Protein AF-A0A355F217-F1 (afdb_monomer_lite)

pLDDT: mean 91.03, std 10.63, range [57.09, 98.25]

Sequence (98 aa):
GGTLTITINATILASAAGTTVSNQGTISYDADANGSNEATAQTDDPGVAGTGNPTAIQVTGGATPVQEIPTLSSLGLAVLVLALAGLAVALLRRRRLV

Radius of gyration: 32.36 Å; chains: 1; bounding box: 69×38×80 Å

Structure (mmCIF, N/CA/C/O backbone):
data_AF-A0A355F217-F1
#
_entry.id   AF-A0A355F217-F1
#
loop_
_atom_site.group_PDB
_atom_site.id
_atom_site.type_symbol
_atom_site.label_atom_id
_atom_site.label_alt_id
_atom_site.label_comp_id
_atom_site.label_asym_id
_atom_site.label_entity_id
_atom_site.label_seq_id
_atom_site.pdbx_PDB_ins_code
_atom_site.Cartn_x
_atom_site.Cartn_y
_atom_site.Cartn_z
_atom_site.occupancy
_atom_site.B_iso_or_equiv
_atom_site.auth_seq_id
_atom_site.auth_comp_id
_atom_site.auth_asym_id
_atom_site.auth_atom_id
_atom_site.pdbx_PDB_model_num
ATOM 1 N N . GLY A 1 1 ? 3.753 -5.038 -30.263 1.00 74.75 1 GLY A N 1
ATOM 2 C CA . GLY A 1 1 ? 4.141 -5.070 -28.842 1.00 74.75 1 GLY A CA 1
ATOM 3 C C . GLY A 1 1 ? 3.312 -6.118 -28.137 1.00 74.75 1 GLY A C 1
ATOM 4 O O . GLY A 1 1 ? 2.147 -6.258 -28.486 1.00 74.75 1 GLY A O 1
ATOM 5 N N . GLY A 1 2 ? 3.916 -6.877 -27.224 1.00 87.12 2 GLY A N 1
ATOM 6 C CA . GLY A 1 2 ? 3.200 -7.789 -26.327 1.00 87.12 2 GLY A CA 1
ATOM 7 C C . GLY A 1 2 ? 2.967 -7.134 -24.967 1.00 87.12 2 GLY A C 1
ATOM 8 O O . GLY A 1 2 ? 3.672 -6.192 -24.611 1.00 87.12 2 GLY A O 1
ATOM 9 N N . THR A 1 3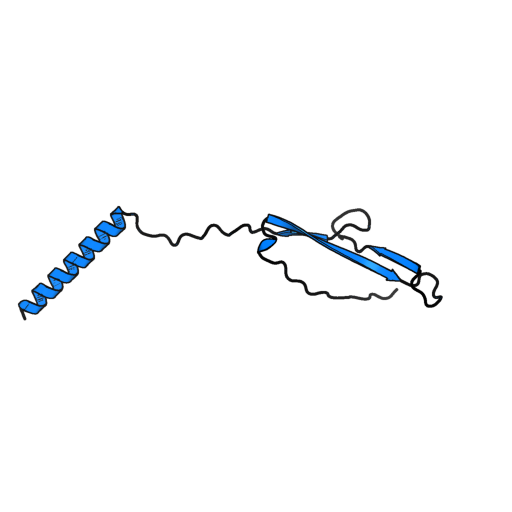 ? 1.987 -7.627 -24.215 1.00 90.75 3 THR A N 1
ATOM 10 C CA . THR A 1 3 ? 1.730 -7.187 -22.840 1.00 90.75 3 THR A CA 1
ATOM 11 C C . THR A 1 3 ? 2.257 -8.238 -21.874 1.00 90.75 3 THR A C 1
ATOM 13 O O . THR A 1 3 ? 1.927 -9.416 -22.002 1.00 90.75 3 THR A O 1
ATOM 16 N N . LEU A 1 4 ? 3.060 -7.805 -20.904 1.00 90.25 4 LEU A N 1
ATOM 17 C CA . LEU A 1 4 ? 3.431 -8.596 -19.735 1.00 90.25 4 LEU A CA 1
ATOM 18 C C . LEU A 1 4 ? 2.648 -8.065 -18.534 1.00 90.25 4 LEU A C 1
ATOM 20 O O . LEU A 1 4 ? 2.615 -6.858 -18.301 1.00 90.25 4 LEU A O 1
ATOM 24 N N . THR A 1 5 ? 2.043 -8.961 -17.760 1.00 93.75 5 THR A N 1
ATOM 25 C CA . THR A 1 5 ? 1.361 -8.606 -16.513 1.00 93.75 5 THR A CA 1
ATOM 26 C C . THR A 1 5 ? 2.059 -9.291 -15.350 1.00 93.75 5 THR A C 1
ATOM 28 O O . THR A 1 5 ? 2.195 -10.512 -15.336 1.00 93.75 5 THR A O 1
ATOM 31 N N . ILE A 1 6 ? 2.491 -8.495 -14.373 1.00 92.94 6 ILE A N 1
ATOM 32 C CA . ILE A 1 6 ? 3.068 -8.965 -13.113 1.00 92.94 6 ILE A CA 1
ATOM 33 C C . ILE A 1 6 ? 2.073 -8.620 -12.007 1.00 92.94 6 ILE A C 1
ATOM 35 O O . ILE A 1 6 ? 1.681 -7.463 -11.865 1.00 92.94 6 ILE A O 1
ATOM 39 N N . THR A 1 7 ? 1.662 -9.616 -11.225 1.00 95.19 7 THR A N 1
ATOM 40 C CA . THR A 1 7 ? 0.766 -9.422 -10.079 1.00 95.19 7 THR A CA 1
ATOM 41 C C . THR A 1 7 ? 1.562 -9.528 -8.788 1.00 95.19 7 THR A C 1
ATOM 43 O O . THR A 1 7 ? 2.222 -10.535 -8.543 1.00 95.19 7 THR A O 1
ATOM 46 N N . ILE A 1 8 ? 1.487 -8.486 -7.960 1.00 92.81 8 ILE A N 1
ATOM 47 C CA . ILE A 1 8 ? 2.095 -8.446 -6.629 1.00 92.81 8 ILE A CA 1
ATOM 48 C C . ILE A 1 8 ? 0.967 -8.319 -5.609 1.00 92.81 8 ILE A C 1
ATOM 50 O O . ILE A 1 8 ? 0.196 -7.361 -5.639 1.00 92.81 8 ILE A O 1
ATOM 54 N N . ASN A 1 9 ? 0.872 -9.283 -4.697 1.00 95.56 9 ASN A N 1
ATOM 55 C CA . ASN A 1 9 ? -0.102 -9.265 -3.612 1.00 95.56 9 ASN A CA 1
ATOM 56 C C . ASN A 1 9 ? 0.538 -8.655 -2.360 1.00 95.56 9 ASN A C 1
ATOM 58 O O . ASN A 1 9 ? 1.470 -9.225 -1.797 1.00 95.56 9 ASN A O 1
ATOM 62 N N . ALA A 1 10 ? 0.012 -7.517 -1.910 1.00 92.38 10 ALA A N 1
ATOM 63 C CA . ALA A 1 10 ? 0.427 -6.849 -0.680 1.00 92.38 10 ALA A CA 1
ATOM 64 C C . ALA A 1 10 ? -0.780 -6.615 0.239 1.00 92.38 10 ALA A C 1
ATOM 66 O O . ALA A 1 10 ? -1.907 -6.463 -0.227 1.00 92.38 10 ALA A O 1
ATOM 67 N N . THR A 1 11 ? -0.541 -6.590 1.552 1.00 94.19 11 THR A N 1
ATOM 68 C CA . THR A 1 11 ? -1.568 -6.290 2.562 1.00 94.19 11 THR A CA 1
ATOM 69 C C . THR A 1 11 ? -1.252 -4.955 3.221 1.00 94.19 11 THR A C 1
ATOM 71 O O . THR A 1 11 ? -0.162 -4.778 3.762 1.00 94.19 11 THR A O 1
ATOM 74 N N . ILE A 1 12 ? -2.210 -4.027 3.208 1.00 92.75 12 ILE A N 1
ATOM 75 C CA . ILE A 1 12 ? -2.121 -2.791 3.988 1.00 92.75 12 ILE A CA 1
ATOM 76 C C . ILE A 1 12 ? -2.478 -3.121 5.438 1.00 92.75 12 ILE A C 1
ATOM 78 O O . ILE A 1 12 ? -3.561 -3.631 5.722 1.00 92.75 12 ILE A O 1
ATOM 82 N N . LEU A 1 13 ? -1.555 -2.846 6.359 1.00 91.56 13 LEU A N 1
ATOM 83 C CA . LEU A 1 13 ? -1.764 -3.082 7.785 1.00 91.56 13 LEU A CA 1
ATOM 84 C C . LEU A 1 13 ? -2.659 -2.001 8.398 1.00 91.56 13 LEU A C 1
ATOM 86 O O . LEU A 1 13 ? -2.625 -0.843 7.986 1.00 91.56 13 LEU A O 1
ATOM 90 N N . ALA A 1 14 ? -3.384 -2.356 9.461 1.00 89.75 14 ALA A N 1
ATOM 91 C CA . ALA A 1 14 ? -4.224 -1.415 10.207 1.00 89.75 14 ALA A CA 1
ATOM 92 C C . ALA A 1 14 ? -3.441 -0.222 10.789 1.00 89.75 14 ALA A C 1
ATOM 94 O O . ALA A 1 14 ? -4.022 0.821 11.053 1.00 89.75 14 ALA A O 1
ATOM 95 N N . SER A 1 15 ? -2.121 -0.336 10.962 1.00 89.75 15 SER A N 1
ATOM 96 C CA . SER A 1 15 ? -1.264 0.774 11.397 1.00 89.75 15 SER A CA 1
ATOM 97 C C . SER A 1 15 ? -1.120 1.895 10.361 1.00 89.75 15 SER A C 1
ATOM 99 O O . SER A 1 15 ? -0.742 3.000 10.734 1.00 89.75 15 SER A O 1
ATOM 101 N N . ALA A 1 16 ? -1.429 1.645 9.084 1.00 93.00 16 ALA A N 1
ATOM 102 C CA . ALA A 1 16 ? -1.462 2.672 8.037 1.00 93.00 16 ALA A CA 1
ATOM 103 C C . ALA A 1 16 ? -2.768 3.490 8.044 1.00 93.00 16 ALA A C 1
ATOM 105 O O . ALA A 1 16 ? -2.973 4.366 7.212 1.00 93.00 16 ALA A O 1
ATOM 106 N N . ALA A 1 17 ? -3.671 3.201 8.976 1.00 92.38 17 ALA A N 1
ATOM 107 C CA . ALA A 1 17 ? -4.884 3.954 9.215 1.00 92.38 17 ALA A CA 1
ATOM 108 C C . ALA A 1 17 ? -4.666 5.476 9.260 1.00 92.38 17 ALA A C 1
ATOM 110 O O . ALA A 1 17 ? -3.884 5.981 10.064 1.00 92.38 17 ALA A O 1
ATOM 111 N N . GLY A 1 18 ? -5.410 6.217 8.435 1.00 90.06 18 GLY A N 1
ATOM 112 C CA . GLY A 1 18 ? -5.327 7.677 8.384 1.00 90.06 18 GLY A CA 1
ATOM 113 C C . GLY A 1 18 ? -4.087 8.211 7.663 1.00 90.06 18 GLY A C 1
ATOM 114 O O . GLY A 1 18 ? -3.898 9.425 7.627 1.00 90.06 18 GLY A O 1
ATOM 115 N N . THR A 1 19 ? -3.263 7.341 7.074 1.00 93.31 19 THR A N 1
ATOM 116 C CA . THR A 1 19 ? -2.130 7.727 6.230 1.00 93.31 19 THR A CA 1
ATOM 117 C C . THR A 1 19 ? -2.383 7.362 4.766 1.00 93.31 19 THR A C 1
ATOM 119 O O . THR A 1 19 ? -3.363 6.698 4.411 1.00 93.31 19 THR A O 1
ATOM 122 N N . THR A 1 20 ? -1.496 7.835 3.893 1.00 95.12 20 THR A N 1
ATOM 123 C CA . THR A 1 20 ? -1.469 7.449 2.482 1.00 95.12 20 THR A CA 1
ATOM 124 C C . THR A 1 20 ? -0.393 6.394 2.277 1.00 95.12 20 THR A C 1
ATOM 126 O O . THR A 1 20 ? 0.755 6.588 2.676 1.00 95.12 20 THR A O 1
ATOM 129 N N . VAL A 1 21 ? -0.761 5.295 1.624 1.00 96.06 21 VAL A N 1
ATOM 130 C CA . VAL A 1 21 ? 0.167 4.250 1.185 1.00 96.06 21 VAL A CA 1
ATOM 131 C C . VAL A 1 21 ? 0.378 4.396 -0.315 1.00 96.06 21 VAL A C 1
ATOM 133 O O . VAL A 1 21 ? -0.585 4.368 -1.074 1.00 96.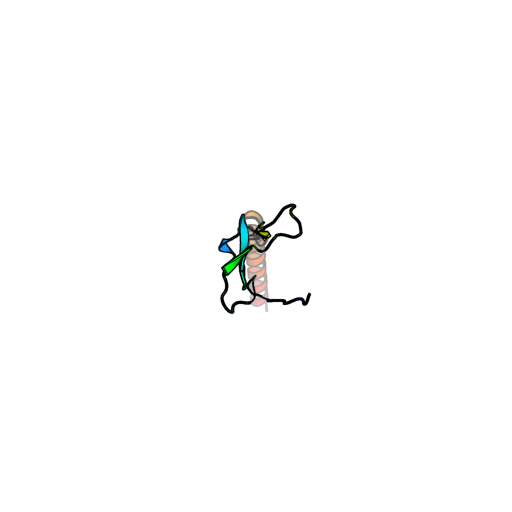06 21 VAL A O 1
ATOM 136 N N . SER A 1 22 ? 1.630 4.530 -0.742 1.00 96.75 22 SER A N 1
ATOM 137 C CA . SER A 1 22 ? 1.991 4.707 -2.152 1.00 96.75 22 SER A CA 1
ATOM 138 C C . SER A 1 22 ? 2.728 3.484 -2.690 1.00 96.75 22 SER A C 1
ATOM 140 O O . SER A 1 22 ? 3.608 2.950 -2.016 1.00 96.75 22 SER A O 1
ATOM 142 N N . ASN A 1 23 ? 2.402 3.065 -3.914 1.00 95.69 23 ASN A N 1
ATOM 143 C CA . ASN A 1 23 ? 3.078 1.979 -4.621 1.00 95.69 23 ASN A CA 1
ATOM 144 C C . ASN A 1 23 ? 3.791 2.513 -5.875 1.00 95.69 23 ASN A C 1
ATOM 146 O O . ASN A 1 23 ? 3.137 2.967 -6.812 1.00 95.69 23 ASN A O 1
ATOM 150 N N . GLN A 1 24 ? 5.125 2.435 -5.888 1.00 97.44 24 GLN A N 1
ATOM 151 C CA . GLN A 1 24 ? 5.985 2.832 -7.006 1.00 97.44 24 GLN A CA 1
ATOM 152 C C . GLN A 1 24 ? 6.912 1.675 -7.381 1.00 97.44 24 GLN A C 1
ATOM 154 O O . GLN A 1 24 ? 7.667 1.190 -6.540 1.00 97.44 24 GLN A O 1
ATOM 159 N N . GLY A 1 25 ? 6.880 1.248 -8.641 1.00 96.06 25 GLY A N 1
ATOM 160 C CA . GLY A 1 25 ? 7.799 0.260 -9.198 1.00 96.06 25 GLY A CA 1
ATOM 161 C C . GLY A 1 25 ? 8.832 0.897 -10.124 1.00 96.06 25 GLY A C 1
ATOM 162 O O . GLY A 1 25 ? 8.539 1.878 -10.807 1.00 96.06 25 GLY A O 1
ATOM 163 N N . THR A 1 26 ? 10.023 0.297 -10.176 1.00 96.94 26 THR A N 1
ATOM 164 C CA . THR A 1 26 ? 11.067 0.579 -11.174 1.00 96.94 26 THR A CA 1
ATOM 165 C C . THR A 1 26 ? 11.184 -0.623 -12.104 1.00 96.94 26 THR A C 1
ATOM 167 O O . THR A 1 26 ? 11.298 -1.758 -11.648 1.00 96.94 26 THR A O 1
ATOM 170 N N . ILE A 1 27 ? 11.165 -0.367 -13.405 1.00 95.94 27 ILE A N 1
ATOM 171 C CA . ILE A 1 27 ? 11.399 -1.345 -14.463 1.00 95.94 27 ILE A CA 1
ATOM 172 C C . ILE A 1 27 ? 12.827 -1.131 -14.955 1.00 95.94 27 ILE A C 1
ATOM 174 O O . ILE A 1 27 ? 13.183 0.002 -15.266 1.00 95.94 27 ILE A O 1
ATOM 178 N N . SER A 1 28 ? 13.614 -2.198 -15.059 1.00 97.06 28 SER A N 1
ATOM 179 C CA . SER A 1 28 ? 14.912 -2.201 -15.740 1.00 97.06 28 SER A CA 1
ATOM 180 C C . SER A 1 28 ? 14.806 -3.078 -16.980 1.00 97.06 28 SER A C 1
ATOM 182 O O . SER A 1 28 ? 14.285 -4.190 -16.887 1.00 97.06 28 SER A O 1
ATOM 184 N N . TYR A 1 29 ? 15.254 -2.579 -18.129 1.00 95.56 29 TYR A N 1
ATOM 185 C CA . TYR A 1 29 ? 15.121 -3.283 -19.401 1.00 95.56 29 TYR A CA 1
ATOM 186 C C . TYR A 1 29 ? 16.288 -2.996 -20.345 1.00 95.56 29 TYR A C 1
ATOM 188 O O . TYR A 1 29 ? 16.926 -1.945 -20.278 1.00 95.56 29 TYR A O 1
ATOM 196 N N . ASP A 1 30 ? 16.527 -3.955 -21.229 1.00 97.31 30 ASP A N 1
ATOM 197 C CA . ASP A 1 30 ? 17.453 -3.870 -22.349 1.00 97.31 30 ASP A CA 1
ATOM 198 C C . ASP A 1 30 ? 16.792 -3.097 -23.500 1.00 97.31 30 ASP A C 1
ATOM 200 O O . ASP A 1 30 ? 15.845 -3.576 -24.132 1.00 97.31 30 ASP A O 1
ATOM 204 N N . ALA A 1 31 ? 17.221 -1.853 -23.712 1.00 96.50 31 ALA A N 1
ATOM 205 C CA . ALA A 1 31 ? 16.622 -0.973 -24.713 1.00 96.50 31 ALA A CA 1
ATOM 206 C C . ALA A 1 31 ? 17.208 -1.170 -26.118 1.00 96.50 31 ALA A C 1
ATOM 208 O O . ALA A 1 31 ? 16.541 -0.824 -27.096 1.00 96.50 31 ALA A O 1
ATOM 209 N N . ASP A 1 32 ? 18.432 -1.694 -26.223 1.00 96.88 32 ASP A N 1
ATOM 210 C CA . ASP A 1 32 ? 19.154 -1.862 -27.489 1.00 96.88 32 ASP A CA 1
ATOM 211 C C . ASP A 1 32 ? 19.358 -3.337 -27.892 1.00 96.88 32 ASP A C 1
ATOM 213 O O . ASP A 1 32 ? 19.897 -3.615 -28.964 1.00 96.88 32 ASP A O 1
ATOM 217 N N . ALA A 1 33 ? 18.827 -4.263 -27.091 1.00 95.75 33 ALA A N 1
ATOM 218 C CA . ALA A 1 33 ? 18.873 -5.709 -27.267 1.00 95.75 33 ALA A CA 1
ATOM 219 C C . ALA A 1 33 ? 20.295 -6.305 -27.198 1.00 95.75 33 ALA A C 1
ATOM 221 O O . ALA A 1 33 ? 20.581 -7.299 -27.877 1.00 95.75 33 ALA A O 1
ATOM 22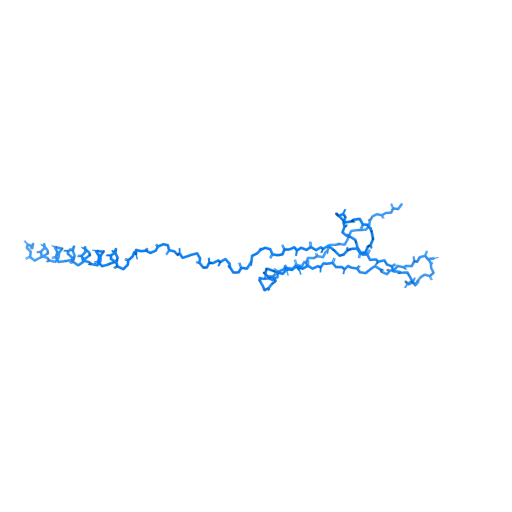2 N N . ASN A 1 34 ? 21.196 -5.715 -26.403 1.00 97.31 34 ASN A N 1
ATOM 223 C CA . ASN A 1 34 ? 22.578 -6.184 -26.250 1.00 97.31 34 ASN A CA 1
ATOM 224 C C . ASN A 1 34 ? 22.765 -7.292 -25.184 1.00 97.31 34 ASN A C 1
ATOM 226 O O . ASN A 1 34 ? 23.857 -7.855 -25.064 1.00 97.31 34 ASN A O 1
ATOM 230 N N . GLY A 1 35 ? 21.710 -7.636 -24.441 1.00 96.94 35 GLY A N 1
ATOM 231 C CA . GLY A 1 35 ? 21.711 -8.634 -23.373 1.00 96.94 35 GLY A CA 1
ATOM 232 C C . GLY A 1 35 ? 21.939 -8.077 -21.965 1.00 96.94 35 GLY A C 1
ATOM 233 O O . GLY A 1 35 ? 22.063 -8.866 -21.024 1.00 96.94 35 GLY A O 1
ATOM 234 N N . SER A 1 36 ? 21.988 -6.758 -21.797 1.00 97.75 36 SER A N 1
ATOM 235 C CA . SER A 1 36 ? 22.142 -6.083 -20.513 1.00 97.75 36 SER A CA 1
ATOM 236 C C . SER A 1 36 ? 21.016 -5.056 -20.301 1.00 97.75 36 SER A C 1
ATOM 238 O O . SER A 1 36 ? 20.360 -4.612 -21.234 1.00 97.75 36 SER A O 1
ATOM 240 N N . ASN A 1 37 ? 20.688 -4.757 -19.041 1.00 97.25 37 ASN A N 1
ATOM 241 C CA . ASN A 1 37 ? 19.582 -3.855 -18.707 1.00 97.25 37 ASN A CA 1
ATOM 242 C C . ASN A 1 37 ? 20.102 -2.431 -18.446 1.00 97.25 37 ASN A C 1
ATOM 244 O O . ASN A 1 37 ? 20.386 -2.080 -17.298 1.00 97.25 37 ASN A O 1
ATOM 248 N N . GLU A 1 38 ? 20.184 -1.604 -19.490 1.00 97.88 38 GLU A N 1
ATOM 249 C CA . GLU A 1 38 ? 20.748 -0.240 -19.404 1.00 97.88 38 GLU A CA 1
ATOM 250 C C . GLU A 1 38 ? 19.697 0.847 -19.188 1.00 97.88 38 GLU A C 1
ATOM 252 O O . GLU A 1 38 ? 20.033 1.971 -18.809 1.00 97.88 38 GLU A O 1
ATOM 257 N N . ALA A 1 39 ? 18.427 0.550 -19.452 1.00 97.94 39 ALA A N 1
ATOM 258 C CA . ALA A 1 39 ? 17.355 1.525 -19.369 1.00 97.94 39 ALA A CA 1
ATOM 259 C C . ALA A 1 39 ? 16.460 1.270 -18.160 1.00 97.94 39 ALA A C 1
ATOM 261 O O . ALA A 1 39 ? 16.318 0.146 -17.669 1.00 97.94 39 ALA A O 1
ATOM 262 N N . THR A 1 40 ? 15.824 2.343 -17.687 1.00 97.50 40 THR A N 1
ATOM 263 C CA . THR A 1 40 ? 14.838 2.262 -16.613 1.00 97.50 40 THR A CA 1
ATOM 264 C C . THR A 1 40 ? 13.570 3.036 -16.938 1.00 97.50 40 THR A C 1
ATOM 266 O O . THR A 1 40 ? 13.574 3.971 -17.738 1.00 97.50 40 THR A O 1
ATOM 269 N N . ALA A 1 41 ? 12.468 2.623 -16.321 1.00 96.31 41 ALA A N 1
ATOM 270 C CA . ALA A 1 41 ? 11.202 3.341 -16.319 1.00 96.31 41 ALA A CA 1
ATOM 271 C C . ALA A 1 41 ? 10.535 3.212 -14.945 1.00 96.31 41 ALA A C 1
ATOM 273 O O . ALA A 1 41 ? 10.820 2.283 -14.191 1.00 96.31 41 ALA A O 1
ATOM 274 N N . GLN A 1 42 ? 9.640 4.138 -14.617 1.00 97.44 42 GLN A N 1
ATOM 275 C CA . GLN A 1 42 ? 8.818 4.073 -13.411 1.00 97.44 42 GLN A CA 1
ATOM 276 C C . GLN A 1 42 ? 7.398 3.642 -13.781 1.00 97.44 42 GLN A C 1
ATOM 278 O O . GLN A 1 42 ? 6.897 4.014 -14.843 1.00 97.44 42 GLN A O 1
ATOM 283 N N . THR A 1 43 ? 6.742 2.872 -12.911 1.00 96.06 43 THR A N 1
ATOM 284 C CA . THR A 1 43 ? 5.288 2.671 -13.012 1.00 96.06 43 THR A CA 1
ATOM 285 C C . THR A 1 43 ? 4.562 3.999 -12.827 1.00 96.06 43 THR A C 1
ATOM 287 O O . THR A 1 43 ? 5.110 4.919 -12.222 1.00 96.06 43 THR A O 1
ATOM 290 N N . ASP A 1 44 ? 3.335 4.088 -13.321 1.00 97.56 44 ASP A N 1
ATOM 291 C CA . ASP A 1 44 ? 2.565 5.326 -13.317 1.00 97.56 44 ASP A CA 1
ATOM 292 C C . ASP A 1 44 ? 1.137 5.088 -12.817 1.00 97.56 44 ASP A C 1
ATOM 294 O O . ASP A 1 44 ? 0.576 4.006 -13.015 1.00 97.56 44 ASP A O 1
ATOM 298 N N . ASP A 1 45 ? 0.562 6.097 -12.169 1.00 97.25 45 ASP A N 1
ATOM 299 C CA . ASP A 1 45 ? -0.845 6.124 -11.794 1.00 97.25 45 ASP A CA 1
ATOM 300 C C . ASP A 1 45 ? -1.685 6.533 -13.015 1.00 97.25 45 ASP A C 1
ATOM 302 O O . ASP A 1 45 ? -1.603 7.684 -13.448 1.00 97.25 45 ASP A O 1
ATOM 306 N N . PRO A 1 46 ? -2.538 5.644 -13.560 1.00 95.62 46 PRO A N 1
ATOM 307 C CA . PRO A 1 46 ? -3.328 5.948 -14.752 1.00 95.62 46 PRO A CA 1
ATOM 308 C C . PRO A 1 46 ? -4.356 7.073 -14.543 1.00 95.62 46 PRO A C 1
ATOM 310 O O . PRO A 1 46 ? -4.925 7.563 -15.518 1.00 95.62 46 PRO A O 1
ATOM 313 N N . GLY A 1 47 ? -4.639 7.461 -13.294 1.00 96.06 47 GLY A N 1
ATOM 314 C CA . GLY A 1 47 ? -5.525 8.575 -12.959 1.00 96.06 47 GLY A CA 1
ATOM 315 C C . GLY A 1 47 ? -4.838 9.943 -12.921 1.00 96.06 47 GLY A C 1
ATOM 316 O O . GLY A 1 47 ? -5.531 10.954 -12.786 1.00 96.06 47 GLY A O 1
ATOM 317 N N . VAL A 1 48 ? -3.507 10.003 -13.029 1.00 96.25 48 VAL A N 1
ATOM 318 C CA . VAL A 1 48 ? -2.720 11.235 -12.885 1.00 96.25 48 VAL A CA 1
ATOM 319 C C . VAL A 1 48 ? -1.991 11.541 -14.189 1.00 96.25 48 VAL A C 1
ATOM 321 O O . VAL A 1 48 ? -1.361 10.682 -14.791 1.00 96.25 48 VAL A O 1
ATOM 324 N N . ALA A 1 49 ? -2.066 12.790 -14.650 1.00 95.25 49 ALA A N 1
ATOM 325 C CA . ALA A 1 49 ? -1.336 13.202 -15.842 1.00 95.25 49 ALA A CA 1
ATOM 326 C C . ALA A 1 49 ? 0.179 13.230 -15.581 1.00 95.25 49 ALA A C 1
ATOM 328 O O . ALA A 1 49 ? 0.633 13.740 -14.558 1.00 95.25 49 ALA A O 1
ATOM 329 N N . GLY A 1 50 ? 0.964 12.754 -16.545 1.00 94.19 50 GLY A N 1
ATOM 330 C CA . GLY A 1 50 ? 2.422 12.716 -16.463 1.00 94.19 50 GLY A CA 1
ATOM 331 C C . GLY A 1 50 ? 2.949 11.295 -16.610 1.00 94.19 50 GLY A C 1
ATOM 332 O O . GLY A 1 50 ? 2.311 10.468 -17.248 1.00 94.19 50 GLY A O 1
ATOM 333 N N . THR A 1 51 ? 4.139 11.049 -16.069 1.00 95.00 51 THR A N 1
ATOM 334 C CA . THR A 1 51 ? 4.769 9.724 -16.037 1.00 95.00 51 THR A CA 1
ATOM 335 C C . THR A 1 51 ? 5.513 9.552 -14.723 1.00 95.00 51 THR A C 1
ATOM 337 O O . THR A 1 51 ? 6.159 10.499 -14.269 1.00 95.00 51 THR A O 1
ATOM 340 N N . GLY A 1 52 ? 5.527 8.338 -14.175 1.00 96.44 52 GLY A N 1
ATOM 341 C CA . GLY A 1 52 ? 6.263 8.038 -12.946 1.00 96.44 52 GLY A CA 1
ATOM 342 C C . GLY A 1 52 ? 5.557 8.526 -11.683 1.00 96.44 52 GLY A C 1
ATOM 343 O O . GLY A 1 52 ? 6.220 8.833 -10.694 1.00 96.44 52 GLY A O 1
ATOM 344 N N . ASN A 1 53 ? 4.230 8.639 -11.728 1.00 97.88 53 ASN A N 1
ATOM 345 C CA . ASN A 1 53 ? 3.417 8.935 -10.564 1.00 97.88 53 ASN A CA 1
ATOM 346 C C . ASN A 1 53 ? 3.181 7.648 -9.755 1.00 97.88 53 ASN A C 1
ATOM 348 O O . ASN A 1 53 ? 2.710 6.653 -10.310 1.00 97.88 53 ASN A O 1
ATOM 352 N N . PRO A 1 54 ? 3.433 7.643 -8.439 1.00 97.44 54 PRO A N 1
ATOM 353 C CA . PRO A 1 54 ? 3.097 6.497 -7.610 1.00 97.44 54 PRO A CA 1
ATOM 354 C C . PRO A 1 54 ? 1.581 6.378 -7.461 1.00 97.44 54 PRO A C 1
ATOM 356 O O . PRO A 1 54 ? 0.907 7.368 -7.180 1.00 97.44 54 PRO A O 1
ATOM 359 N N . THR A 1 55 ? 1.046 5.160 -7.546 1.00 97.12 55 THR A N 1
ATOM 360 C CA . THR A 1 55 ? -0.370 4.931 -7.235 1.00 97.12 55 THR A CA 1
ATOM 361 C C . THR A 1 55 ? -0.571 5.075 -5.730 1.00 97.12 55 THR A C 1
ATOM 363 O O . THR A 1 55 ? -0.054 4.273 -4.946 1.00 97.12 55 THR A O 1
ATOM 366 N N . ALA A 1 56 ? -1.295 6.115 -5.324 1.00 95.94 56 ALA A N 1
ATOM 367 C CA . ALA A 1 56 ? -1.520 6.453 -3.925 1.00 95.94 56 ALA A CA 1
ATOM 368 C C . ALA A 1 56 ? -2.889 5.954 -3.444 1.00 95.94 56 ALA A C 1
ATOM 370 O O . ALA A 1 56 ? -3.920 6.198 -4.065 1.00 95.94 56 ALA A O 1
ATOM 371 N N . ILE A 1 57 ? -2.906 5.282 -2.296 1.00 94.19 57 ILE A N 1
ATOM 372 C CA . ILE A 1 57 ? -4.107 4.755 -1.651 1.00 94.19 57 ILE A CA 1
ATOM 373 C C . ILE A 1 57 ? -4.264 5.464 -0.311 1.00 94.19 57 ILE A C 1
ATOM 375 O O . ILE A 1 57 ? -3.451 5.287 0.599 1.00 94.19 57 I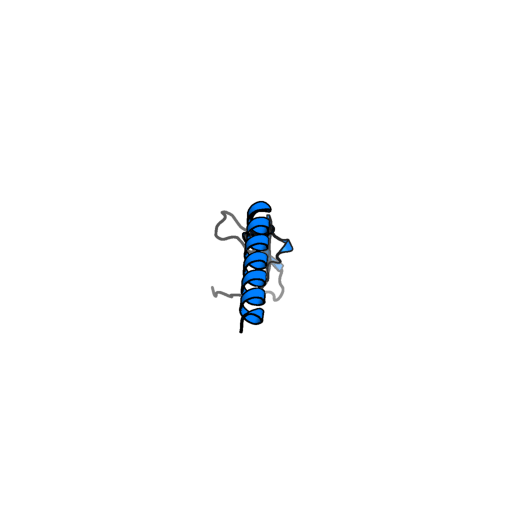LE A O 1
ATOM 379 N N . GLN A 1 58 ? -5.325 6.258 -0.168 1.00 94.12 58 GLN A N 1
ATOM 380 C CA . GLN A 1 58 ? -5.670 6.851 1.119 1.00 94.12 58 GLN A CA 1
ATOM 381 C C . GLN A 1 58 ? -6.366 5.808 1.997 1.00 94.12 58 GLN A C 1
ATOM 383 O O . GLN A 1 58 ? -7.484 5.370 1.713 1.00 94.12 58 GLN A O 1
ATOM 388 N N . VAL A 1 59 ? -5.706 5.407 3.083 1.00 92.75 59 VAL A N 1
ATOM 389 C CA . VAL A 1 59 ? -6.217 4.374 3.984 1.00 92.75 59 VAL A CA 1
ATOM 390 C C . VAL A 1 59 ? -7.218 5.007 4.940 1.00 92.75 59 VAL A C 1
ATOM 392 O O . VAL A 1 59 ? -6.876 5.579 5.977 1.00 92.75 59 VAL A O 1
ATOM 395 N N . THR A 1 60 ? -8.490 4.909 4.572 1.00 84.50 60 THR A N 1
ATOM 396 C CA . THR A 1 60 ? -9.588 5.373 5.419 1.00 84.50 60 THR A CA 1
ATOM 397 C C . THR A 1 60 ? -9.824 4.350 6.525 1.00 84.50 60 THR A C 1
ATOM 399 O O . THR A 1 60 ? -10.118 3.192 6.243 1.00 84.50 60 THR A O 1
ATOM 402 N N . GLY A 1 61 ? -9.692 4.775 7.783 1.00 67.31 61 GLY A N 1
ATOM 403 C CA . GLY A 1 61 ? -9.936 3.912 8.940 1.00 67.31 61 GLY A CA 1
ATOM 404 C C . GLY A 1 61 ? -8.900 4.061 10.045 1.00 67.31 61 GLY A C 1
ATOM 405 O O . GLY A 1 61 ? -8.226 3.096 10.364 1.00 67.31 61 GLY A O 1
ATOM 406 N N . GLY A 1 62 ? -8.800 5.248 10.651 1.00 60.09 62 GLY A N 1
ATOM 407 C CA . GLY A 1 62 ? -8.365 5.384 12.050 1.00 60.09 62 GLY A CA 1
ATOM 408 C C . GLY A 1 62 ? -9.332 4.627 12.945 1.00 60.09 62 GLY A C 1
ATOM 409 O O . GLY A 1 62 ? -10.511 4.601 12.596 1.00 60.09 62 GLY A O 1
ATOM 410 N N . ALA A 1 63 ? -8.817 3.997 14.015 1.00 57.09 63 ALA A N 1
ATOM 411 C CA . ALA A 1 63 ? -9.554 3.213 15.011 1.00 57.09 63 ALA A CA 1
ATOM 412 C C . ALA A 1 63 ? -11.055 3.461 14.894 1.00 57.09 63 ALA A C 1
ATOM 414 O O . ALA A 1 63 ? -11.509 4.547 15.260 1.00 57.09 63 ALA A O 1
ATOM 415 N N . THR A 1 64 ? -11.805 2.504 14.325 1.00 58.09 64 THR A N 1
ATOM 416 C CA . THR A 1 64 ? -13.266 2.546 14.436 1.00 58.09 64 THR A CA 1
ATOM 417 C C . THR A 1 64 ? -13.526 2.893 15.894 1.00 58.09 64 THR A C 1
ATOM 419 O O . THR A 1 64 ? -12.999 2.148 16.736 1.00 58.09 64 THR A O 1
ATOM 422 N N . PRO A 1 65 ? -14.175 4.033 16.220 1.00 59.31 65 PRO A N 1
ATOM 423 C CA . PRO A 1 65 ? -14.440 4.346 17.615 1.00 59.31 65 PRO A CA 1
ATOM 424 C C . PRO A 1 65 ? -15.055 3.077 18.168 1.00 59.31 65 PRO A C 1
ATOM 426 O O . PRO A 1 65 ? -15.933 2.528 17.495 1.00 59.31 65 PRO A O 1
ATOM 429 N N . VAL A 1 66 ? -14.479 2.536 19.254 1.00 61.97 66 VAL A N 1
ATOM 430 C CA . VAL A 1 66 ? -14.964 1.295 19.865 1.00 61.97 66 VAL A CA 1
ATOM 431 C C . VAL A 1 66 ? -16.467 1.446 19.875 1.00 61.97 66 VAL A C 1
ATOM 433 O O . VAL A 1 66 ? -16.963 2.385 20.495 1.00 61.97 66 VAL A O 1
ATOM 436 N N . GLN A 1 67 ? -17.157 0.660 19.046 1.00 62.53 67 GLN A N 1
ATOM 437 C CA . GLN A 1 67 ? -18.573 0.886 18.850 1.00 62.53 67 GLN A CA 1
ATOM 438 C C . GLN A 1 67 ? -19.187 0.443 20.160 1.00 62.53 67 GLN A C 1
ATOM 440 O O . GLN A 1 67 ? -19.286 -0.755 20.424 1.00 62.53 67 GLN A O 1
ATOM 445 N N . GLU A 1 68 ? -19.438 1.417 21.035 1.00 76.44 68 GLU A N 1
ATOM 446 C CA . GLU A 1 68 ? -19.935 1.156 22.368 1.00 76.44 68 GLU A CA 1
ATOM 447 C C . GLU A 1 68 ? -21.210 0.348 22.182 1.00 76.44 68 GLU A C 1
ATOM 449 O O . GLU A 1 68 ? -22.150 0.786 21.514 1.00 76.44 68 GLU A O 1
ATOM 454 N N . ILE A 1 69 ? -21.216 -0.875 22.711 1.00 78.56 69 ILE A N 1
ATOM 455 C CA . ILE A 1 69 ? -22.444 -1.654 22.781 1.00 78.56 69 ILE A CA 1
ATOM 456 C C . ILE A 1 69 ? -23.376 -0.818 23.658 1.00 78.56 69 ILE A C 1
ATOM 458 O O . ILE A 1 69 ? -23.002 -0.552 24.804 1.00 78.56 69 ILE A O 1
ATOM 462 N N . PRO A 1 70 ? -24.545 -0.371 23.163 1.00 84.00 70 PRO A N 1
ATOM 463 C CA . PRO A 1 70 ? -25.419 0.478 23.954 1.00 84.00 70 PRO A CA 1
ATOM 464 C C . PRO A 1 70 ? -25.770 -0.233 25.261 1.00 84.00 70 PRO A C 1
ATOM 466 O O . PRO A 1 70 ? -26.407 -1.288 25.258 1.00 84.00 70 PRO A O 1
ATOM 469 N N . THR A 1 71 ? -25.319 0.324 26.383 1.00 87.56 71 THR A N 1
ATOM 470 C CA . THR A 1 71 ? -25.696 -0.148 27.716 1.00 87.56 71 THR A CA 1
ATOM 471 C C . THR A 1 71 ? -26.786 0.746 28.285 1.00 87.56 71 THR A C 1
ATOM 473 O O . THR A 1 71 ? -27.045 1.850 27.802 1.00 87.56 71 THR A O 1
ATOM 476 N N . LEU A 1 72 ? -27.467 0.256 29.318 1.00 91.38 72 LEU A N 1
ATOM 477 C CA . LEU A 1 72 ? -28.381 1.100 30.073 1.00 91.38 72 LEU A CA 1
ATOM 478 C C . LEU A 1 72 ? -27.594 2.201 30.789 1.00 91.38 72 LEU A C 1
ATOM 480 O O . LEU A 1 72 ? -26.487 1.975 31.275 1.00 91.38 72 LEU A O 1
ATOM 484 N N . SER A 1 73 ? -28.211 3.374 30.927 1.00 94.00 73 SER A N 1
ATOM 485 C CA . SER A 1 73 ? -27.693 4.414 31.817 1.00 94.00 73 SER A CA 1
ATOM 486 C C . SER A 1 73 ? -27.564 3.883 33.248 1.00 94.00 73 SER A C 1
ATOM 488 O O . SER A 1 73 ? -28.218 2.904 33.618 1.00 94.00 73 SER A O 1
ATOM 490 N N . SER A 1 74 ? -26.784 4.556 34.096 1.00 95.69 74 SER A N 1
ATOM 491 C CA . SER A 1 74 ? -26.642 4.173 35.510 1.00 95.69 74 SER A CA 1
ATOM 492 C C . SER A 1 74 ? -27.999 4.024 36.212 1.00 95.69 74 SER A C 1
ATOM 494 O O . SER A 1 74 ? -28.193 3.100 37.000 1.00 95.69 74 SER A O 1
ATOM 496 N N . LEU A 1 75 ? -28.969 4.882 35.871 1.00 97.44 75 LEU A N 1
ATOM 497 C CA . LEU A 1 75 ? -30.342 4.776 36.364 1.00 97.44 75 LEU A CA 1
ATOM 498 C C . LEU A 1 75 ? -31.072 3.552 35.792 1.00 97.44 75 LEU A C 1
ATOM 500 O O . LEU A 1 75 ? -31.728 2.831 36.539 1.00 97.44 75 LEU A O 1
ATOM 504 N N . GLY A 1 76 ? -30.946 3.287 34.488 1.00 97.44 76 GLY A N 1
ATOM 505 C CA . GLY A 1 76 ? -31.543 2.105 33.861 1.00 97.44 76 GLY A CA 1
ATOM 506 C C . GLY A 1 76 ? -31.010 0.795 34.452 1.00 97.44 76 GLY A C 1
ATOM 507 O O . GLY A 1 76 ? -31.787 -0.116 34.733 1.00 97.44 76 GLY A O 1
ATOM 508 N N . LEU A 1 77 ? -29.705 0.728 34.727 1.00 96.81 77 LEU A N 1
ATOM 509 C CA . LEU A 1 77 ? -29.071 -0.378 35.449 1.00 96.81 77 LEU A CA 1
ATOM 510 C C . LEU A 1 77 ? -29.635 -0.532 36.866 1.00 96.81 77 LEU A C 1
ATOM 512 O O . LEU A 1 77 ? -29.973 -1.644 37.267 1.00 96.81 77 LEU A O 1
ATOM 516 N N . ALA A 1 78 ? -29.794 0.566 37.611 1.00 97.75 78 ALA A N 1
ATOM 517 C CA . ALA A 1 78 ? -30.361 0.522 38.959 1.00 97.75 78 ALA A CA 1
ATOM 518 C C . ALA A 1 78 ? -31.802 -0.019 38.963 1.00 97.75 78 ALA A C 1
ATOM 520 O O . ALA A 1 78 ? -32.142 -0.877 39.780 1.00 97.75 78 ALA A O 1
ATOM 521 N N . VAL A 1 79 ? -32.634 0.421 38.014 1.00 98.00 79 VAL A N 1
ATOM 522 C CA . VAL A 1 79 ? -34.008 -0.082 37.859 1.00 98.00 79 VAL A CA 1
ATOM 523 C C . VAL A 1 79 ? -34.014 -1.571 37.518 1.00 98.00 79 VAL A C 1
ATOM 525 O O . VAL A 1 79 ? -34.776 -2.331 38.118 1.00 98.00 79 VAL A O 1
ATOM 528 N N . LEU A 1 80 ? -33.140 -2.011 36.609 1.00 97.44 80 LEU A N 1
ATOM 529 C CA . LEU A 1 80 ? -33.015 -3.423 36.252 1.00 97.44 80 LEU A CA 1
ATOM 530 C C . LEU A 1 80 ? -32.627 -4.283 37.465 1.00 97.44 80 LEU A C 1
ATOM 532 O O . LEU A 1 80 ? -33.229 -5.332 37.691 1.00 97.44 80 LEU A O 1
ATOM 536 N N . VAL A 1 81 ? -31.674 -3.825 38.282 1.00 98.12 81 VAL A N 1
ATOM 537 C CA . VAL A 1 81 ? -31.259 -4.522 39.510 1.00 98.12 81 VAL A CA 1
ATOM 538 C C . VAL A 1 81 ? -32.425 -4.662 40.489 1.00 98.12 81 VAL A C 1
ATOM 540 O O . VAL A 1 81 ? -32.660 -5.752 41.011 1.00 98.12 81 VAL A O 1
ATOM 543 N N . LEU A 1 82 ? -33.194 -3.592 40.710 1.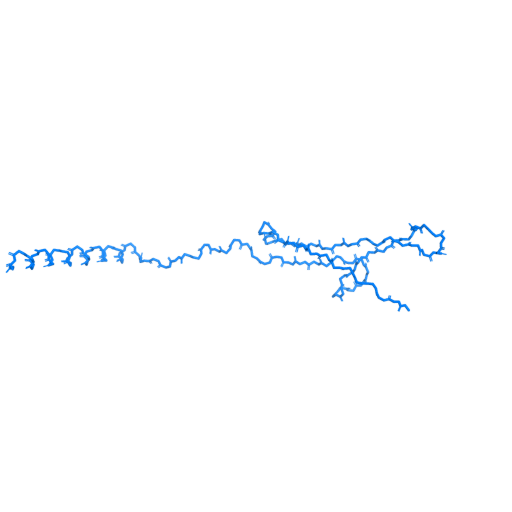00 98.25 82 LEU A N 1
ATOM 544 C CA . LEU A 1 82 ? -34.361 -3.632 41.595 1.00 98.25 82 LEU A CA 1
ATOM 545 C C . LEU A 1 82 ? -35.451 -4.573 41.069 1.00 98.25 82 LEU A C 1
ATOM 547 O O . LEU A 1 82 ? -36.034 -5.327 41.850 1.00 98.25 82 LEU A O 1
ATOM 551 N N . ALA A 1 83 ? -35.695 -4.579 39.756 1.00 98.19 83 ALA A N 1
ATOM 552 C CA . ALA A 1 83 ? -36.656 -5.482 39.129 1.00 98.19 83 ALA A CA 1
ATOM 553 C C . ALA A 1 83 ? -36.253 -6.956 39.309 1.00 98.19 83 ALA A C 1
ATOM 555 O O . ALA A 1 83 ? -37.079 -7.782 39.706 1.00 98.19 83 ALA A O 1
ATOM 556 N N . LEU A 1 84 ? -34.975 -7.280 39.091 1.00 98.12 84 LEU A N 1
ATOM 557 C CA . LEU A 1 84 ? -34.444 -8.632 39.278 1.00 98.12 84 LEU A CA 1
ATOM 558 C C . LEU A 1 84 ? -34.488 -9.070 40.749 1.00 98.12 84 LEU A C 1
ATOM 560 O O . LEU A 1 84 ? -34.902 -10.193 41.042 1.00 98.12 84 LEU A O 1
ATOM 564 N N . ALA A 1 85 ? -34.133 -8.184 41.684 1.00 98.06 85 ALA A N 1
ATOM 565 C CA . ALA A 1 85 ? -34.222 -8.463 43.116 1.00 98.06 85 ALA A CA 1
ATOM 566 C C . ALA A 1 85 ? -35.676 -8.701 43.563 1.00 98.06 85 ALA A C 1
ATOM 568 O O . ALA A 1 85 ? -35.961 -9.664 44.280 1.00 98.06 85 ALA A O 1
ATOM 569 N N . GLY A 1 86 ? -36.612 -7.870 43.095 1.00 97.75 86 GLY A N 1
ATOM 570 C CA . GLY A 1 86 ? -38.041 -8.028 43.365 1.00 97.75 86 GLY A CA 1
ATOM 571 C C . GLY A 1 86 ? -38.594 -9.355 42.840 1.00 97.75 86 GLY A C 1
ATOM 572 O O . GLY A 1 86 ? -39.282 -10.072 43.573 1.00 97.75 86 GLY A O 1
ATOM 573 N N . LEU A 1 87 ? -38.235 -9.726 41.605 1.00 97.81 87 LEU A N 1
ATOM 574 C CA . LEU A 1 87 ? -38.611 -11.009 41.007 1.00 97.81 87 LEU A CA 1
ATOM 575 C C . LEU A 1 87 ? -38.064 -12.190 41.822 1.00 97.81 87 LEU A C 1
ATOM 577 O O . LEU A 1 87 ? -38.810 -13.120 42.135 1.00 97.81 87 LEU A O 1
ATOM 581 N N . ALA A 1 88 ? -36.788 -12.141 42.215 1.00 96.94 88 ALA A N 1
ATOM 582 C CA . ALA A 1 88 ? -36.162 -13.185 43.021 1.00 96.94 88 ALA A CA 1
ATOM 583 C C . ALA A 1 88 ? -36.885 -13.382 44.366 1.00 96.94 88 ALA A C 1
ATOM 585 O O . ALA A 1 88 ? -37.204 -14.512 44.744 1.00 96.94 88 ALA A O 1
ATOM 586 N N . VAL A 1 89 ? -37.222 -12.291 45.063 1.00 97.00 89 VAL A N 1
ATOM 587 C CA . VAL A 1 89 ? -37.976 -12.348 46.326 1.00 97.00 89 VAL A CA 1
ATOM 588 C C . VAL A 1 89 ? -39.374 -12.936 46.118 1.00 97.00 89 VAL A C 1
ATOM 590 O O . VAL A 1 89 ? -39.802 -13.781 46.908 1.00 97.00 89 VAL A O 1
ATOM 593 N N . ALA A 1 90 ? -40.087 -12.538 45.062 1.00 95.75 90 ALA A N 1
ATOM 594 C CA . ALA A 1 90 ? -41.418 -13.064 44.763 1.00 95.75 90 ALA A CA 1
ATOM 595 C C . ALA A 1 90 ? -41.393 -14.580 44.497 1.00 95.75 90 ALA A C 1
ATOM 597 O O . ALA A 1 90 ? -42.230 -15.318 45.025 1.00 95.75 90 ALA A O 1
ATOM 598 N N . LEU A 1 91 ? -40.403 -15.057 43.736 1.00 94.69 91 LEU A N 1
ATOM 599 C CA . LEU A 1 91 ? -40.215 -16.482 43.452 1.00 94.69 91 LEU A CA 1
ATOM 600 C C . LEU A 1 91 ? -39.858 -17.283 44.714 1.00 94.69 91 LEU A C 1
ATOM 602 O O . LEU A 1 91 ? -40.420 -18.356 44.937 1.00 94.69 91 LEU A O 1
ATOM 606 N N . LEU A 1 92 ? -38.985 -16.754 45.578 1.00 95.44 92 LEU A N 1
ATOM 607 C CA . LEU A 1 92 ? -38.638 -17.393 46.853 1.00 95.44 92 LEU A CA 1
ATOM 608 C C . LEU A 1 92 ? -39.827 -17.454 47.818 1.00 95.44 92 LEU A C 1
ATOM 610 O O . LEU A 1 92 ? -40.003 -18.457 48.506 1.00 95.44 92 LEU A O 1
ATOM 614 N N . ARG A 1 93 ? -40.670 -16.416 47.857 1.00 91.62 93 ARG A N 1
ATOM 615 C CA . ARG A 1 93 ? -41.897 -16.423 48.668 1.00 91.62 93 ARG A CA 1
ATOM 616 C C . ARG A 1 93 ? -42.905 -17.450 48.163 1.00 91.62 93 ARG A C 1
ATOM 618 O O . ARG A 1 93 ? -43.451 -18.182 48.976 1.00 91.62 93 ARG A O 1
ATOM 625 N N . ARG A 1 94 ? -43.102 -17.565 46.845 1.00 87.62 94 ARG A N 1
ATOM 626 C CA . ARG A 1 94 ? -43.987 -18.588 46.257 1.00 87.62 94 ARG A CA 1
ATOM 627 C C . ARG A 1 94 ? -43.539 -20.007 46.600 1.00 87.62 94 ARG A C 1
ATOM 629 O O . ARG A 1 94 ? -44.375 -20.822 46.953 1.00 87.62 94 ARG A O 1
ATOM 636 N N . ARG A 1 95 ? -42.231 -20.279 46.575 1.00 83.81 95 ARG A N 1
ATOM 637 C CA . ARG A 1 95 ? -41.664 -21.584 46.960 1.00 83.81 95 ARG A CA 1
ATOM 638 C C . ARG A 1 95 ? -41.830 -21.950 48.434 1.00 83.81 95 ARG A C 1
ATOM 640 O O . ARG A 1 95 ? -41.735 -23.120 48.754 1.00 83.81 95 ARG A O 1
ATOM 647 N N . ARG A 1 96 ? -42.013 -20.972 49.324 1.00 75.00 96 ARG A N 1
ATOM 648 C CA . ARG A 1 96 ? -42.260 -21.217 50.757 1.00 75.00 96 ARG A CA 1
ATOM 649 C C . ARG A 1 96 ? -43.735 -21.461 51.078 1.00 75.00 96 ARG A C 1
ATOM 651 O O . ARG A 1 96 ? -44.042 -21.842 52.199 1.00 75.00 96 ARG A O 1
ATOM 658 N N . LEU A 1 97 ? -44.627 -21.155 50.137 1.00 68.44 97 LEU A N 1
ATOM 659 C CA . LEU A 1 97 ? -46.078 -21.288 50.283 1.00 68.44 97 LEU A CA 1
ATOM 660 C C . LEU A 1 97 ? -46.630 -22.551 49.596 1.00 68.44 97 LEU A C 1
ATOM 662 O O . LEU A 1 97 ? -47.838 -22.765 49.634 1.00 68.44 97 LEU A O 1
ATOM 666 N N . VAL A 1 98 ? -45.760 -23.347 48.967 1.00 58.59 98 VAL A N 1
ATOM 667 C CA . VAL A 1 98 ? -46.027 -24.682 48.403 1.00 58.59 98 VAL A CA 1
ATOM 668 C C . VAL A 1 98 ? -45.319 -25.698 49.283 1.00 58.59 98 VAL A C 1
ATOM 670 O O . VAL A 1 98 ? -45.926 -26.752 49.552 1.00 58.59 98 VAL A O 1
#

Foldseek 3Di:
DDDDDDDDDDDDDLVCEQHKDWAKDKDFDD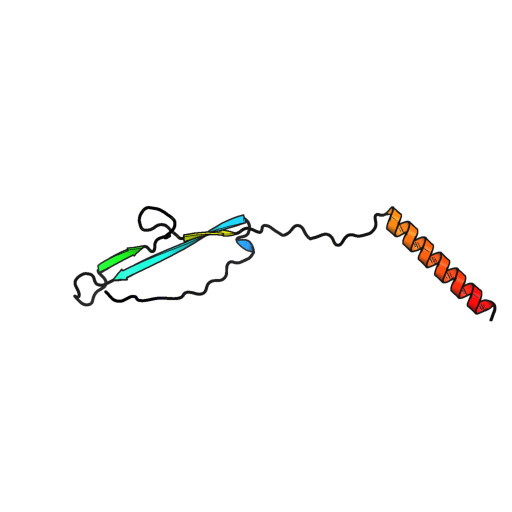PPPPPDGPDIAMCDDPVDPDGRHTDIDGHHDDPPPPPPPDDDDPVRVVVVVVVVVVVVVVVVVVVVVD

Secondary structure (DSSP, 8-state):
-------------GGGTTSEEEE--EEEE-SSSSSS--EEEE---TTSSSSS--EEEE---S--------PPPHHHHHHHHHHHHHHHHHHHHHHH--